Protein AF-A0A1R3V0D1-F1 (afdb_monomer_lite)

Sequence (137 aa):
MGYKTPSIDRIAKEGALFTDAYAVRWNDWKVSFAVVNGNIATGTRDVPGWPEIVNLRADPYEKAPRESGLYLRWYADNIWLFVPVQQKLKTFLMMLPQFPFQEGSSLNAAGINYNSLAAMEAMKRLQQLESLSPPAN

Structure (mmCIF, N/CA/C/O backbone):
data_AF-A0A1R3V0D1-F1
#
_entry.id   AF-A0A1R3V0D1-F1
#
loop_
_atom_site.group_PDB
_atom_site.id
_atom_site.type_symbol
_atom_site.label_atom_id
_atom_site.label_alt_id
_atom_site.label_comp_id
_atom_site.label_asym_id
_atom_site.label_entity_id
_atom_site.label_seq_id
_atom_site.pdbx_PDB_ins_code
_atom_site.Cartn_x
_atom_site.Cartn_y
_atom_site.Cartn_z
_atom_site.occupancy
_atom_site.B_iso_or_equiv
_atom_site.auth_seq_id
_atom_site.auth_comp_id
_atom_site.auth_asym_id
_atom_site.auth_atom_id
_atom_site.pdbx_PDB_model_num
ATOM 1 N N . MET A 1 1 ? -34.961 19.914 12.886 1.00 43.50 1 MET A N 1
ATOM 2 C CA . MET A 1 1 ? -35.521 19.165 11.740 1.00 43.50 1 MET A CA 1
ATOM 3 C C . MET A 1 1 ? -34.390 18.311 11.174 1.00 43.50 1 MET A C 1
ATOM 5 O O . MET A 1 1 ? -33.634 18.775 10.336 1.00 43.50 1 MET A O 1
ATOM 9 N N . GLY A 1 2 ? -34.140 17.153 11.793 1.00 46.41 2 GLY A N 1
ATOM 10 C CA . GLY A 1 2 ? -32.964 16.326 11.505 1.00 46.41 2 GLY A CA 1
ATOM 11 C C . GLY A 1 2 ? -33.269 15.357 10.376 1.00 46.41 2 GLY A C 1
ATOM 12 O O . GLY A 1 2 ? -34.096 14.462 10.545 1.00 46.41 2 GLY A O 1
ATOM 13 N N . TYR A 1 3 ? -32.642 15.550 9.221 1.00 46.09 3 TYR A N 1
ATOM 14 C CA . TYR A 1 3 ? -32.772 14.620 8.110 1.00 46.09 3 TYR A CA 1
ATOM 15 C C . TYR A 1 3 ? -32.052 13.319 8.474 1.00 46.09 3 TYR A C 1
ATOM 17 O O . TYR A 1 3 ? -30.830 13.293 8.610 1.00 46.09 3 TYR A O 1
ATOM 25 N N . LYS A 1 4 ? -32.819 12.234 8.645 1.00 46.12 4 LYS A N 1
ATOM 26 C CA . LYS A 1 4 ? -32.257 10.881 8.636 1.00 46.12 4 LYS A CA 1
ATOM 27 C C . LYS A 1 4 ? -31.606 10.690 7.281 1.00 46.12 4 LYS A C 1
ATOM 29 O O . LYS A 1 4 ? -32.291 10.789 6.266 1.00 46.12 4 LYS A O 1
ATOM 34 N N . THR A 1 5 ? -30.303 10.448 7.280 1.00 52.19 5 THR A N 1
ATOM 35 C CA . THR A 1 5 ? -29.545 10.194 6.058 1.00 52.19 5 THR A CA 1
ATOM 36 C C . THR A 1 5 ? -29.255 8.700 6.054 1.00 52.19 5 THR A C 1
ATOM 38 O O . THR A 1 5 ? -28.259 8.275 6.641 1.00 52.19 5 THR A O 1
ATOM 41 N N . PRO A 1 6 ? -30.131 7.869 5.455 1.00 58.81 6 PRO A N 1
ATOM 42 C CA . PRO A 1 6 ? -30.138 6.427 5.698 1.00 58.81 6 PRO A CA 1
ATOM 43 C C . PRO A 1 6 ? -28.812 5.763 5.323 1.00 58.81 6 PRO A C 1
ATOM 45 O O . PRO A 1 6 ? -28.429 4.774 5.933 1.00 58.81 6 PRO A O 1
ATOM 48 N N . SER A 1 7 ? -28.094 6.332 4.352 1.00 51.03 7 SER A N 1
ATOM 49 C CA . SER A 1 7 ? -26.791 5.858 3.889 1.00 51.03 7 SER A CA 1
ATOM 50 C C . SER A 1 7 ? -25.668 6.099 4.904 1.00 51.03 7 SER A C 1
ATOM 52 O O . SER A 1 7 ? -24.860 5.206 5.126 1.00 51.03 7 SER A O 1
ATOM 54 N N . ILE A 1 8 ? -25.631 7.267 5.557 1.00 59.12 8 ILE A N 1
ATOM 55 C CA . ILE A 1 8 ? -24.629 7.599 6.589 1.00 59.12 8 ILE A CA 1
ATOM 56 C C . ILE A 1 8 ? -24.896 6.808 7.867 1.00 59.12 8 ILE A C 1
ATOM 58 O O . ILE A 1 8 ? -23.982 6.213 8.432 1.00 59.12 8 ILE A O 1
ATOM 62 N N . ASP A 1 9 ? -26.162 6.732 8.275 1.00 52.75 9 ASP A N 1
ATOM 63 C CA . ASP A 1 9 ? -26.555 5.984 9.469 1.00 52.75 9 ASP A CA 1
ATOM 64 C C . ASP A 1 9 ? -26.331 4.473 9.280 1.00 52.75 9 ASP A C 1
ATOM 66 O O . ASP A 1 9 ? -26.006 3.771 10.238 1.00 52.75 9 ASP A O 1
ATOM 70 N N . ARG A 1 10 ? -26.458 3.967 8.041 1.00 53.50 10 ARG A N 1
ATOM 71 C CA . ARG A 1 10 ? -26.113 2.586 7.678 1.00 53.50 10 ARG A CA 1
ATOM 72 C C . ARG A 1 10 ? -24.603 2.347 7.729 1.00 53.50 10 ARG A C 1
ATOM 74 O O . ARG A 1 10 ? -24.205 1.355 8.313 1.00 53.50 10 ARG A O 1
ATOM 81 N N . ILE A 1 11 ? -23.769 3.258 7.226 1.00 52.56 11 ILE A N 1
ATOM 82 C CA . ILE A 1 11 ? -22.296 3.167 7.328 1.00 52.56 11 ILE A CA 1
ATOM 83 C C . ILE A 1 11 ? -21.830 3.180 8.797 1.00 52.56 11 ILE A C 1
ATOM 85 O O . ILE A 1 11 ? -20.916 2.443 9.168 1.00 52.56 11 ILE A O 1
ATOM 89 N N . ALA A 1 12 ? -22.487 3.970 9.651 1.00 50.38 12 ALA A N 1
ATOM 90 C CA . ALA A 1 12 ? -22.215 4.002 11.087 1.00 50.38 12 ALA A CA 1
ATOM 91 C C . ALA A 1 12 ? -22.687 2.729 11.822 1.00 50.38 12 ALA A C 1
ATOM 93 O O . ALA A 1 12 ? -22.029 2.294 12.764 1.00 50.38 12 ALA A O 1
ATOM 94 N N . LYS A 1 13 ? -23.807 2.115 11.401 1.00 47.88 13 LYS A N 1
ATOM 95 C CA . LYS A 1 13 ? -24.363 0.887 12.009 1.00 47.88 13 LYS A CA 1
ATOM 96 C C . LYS A 1 13 ? -23.756 -0.417 11.495 1.00 47.88 13 LYS A C 1
ATOM 98 O O . LYS A 1 13 ? -23.607 -1.349 12.274 1.00 47.88 13 LYS A O 1
ATOM 103 N N . GLU A 1 14 ? -23.460 -0.503 10.203 1.00 45.50 14 GLU A N 1
ATOM 104 C CA . GLU A 1 14 ? -22.896 -1.695 9.551 1.00 45.50 14 GLU A CA 1
ATOM 105 C C . GLU A 1 14 ? -21.373 -1.755 9.677 1.00 45.50 14 GLU A C 1
ATOM 107 O O . GLU A 1 14 ? -20.759 -2.722 9.241 1.00 45.50 14 GLU A O 1
ATOM 112 N N . GLY A 1 15 ? -20.763 -0.756 10.320 1.00 41.91 15 GLY A N 1
ATOM 113 C CA . GLY A 1 15 ? -19.330 -0.712 10.492 1.00 41.91 15 GLY A CA 1
ATOM 114 C C . GLY A 1 15 ? -18.665 -0.445 9.154 1.00 41.91 15 GLY A C 1
ATOM 115 O O . GLY A 1 15 ? -18.225 -1.353 8.450 1.00 41.91 15 GLY A O 1
ATOM 116 N N . ALA A 1 16 ? -18.423 0.831 8.870 1.00 42.03 16 ALA A N 1
ATOM 117 C CA . ALA A 1 16 ? -17.108 1.149 8.357 1.00 42.03 16 ALA A CA 1
ATOM 118 C C . ALA A 1 16 ? -16.087 0.684 9.407 1.00 42.03 16 ALA A C 1
ATOM 120 O O . ALA A 1 16 ? -15.624 1.444 10.255 1.00 42.03 16 ALA A O 1
ATOM 121 N N . LEU A 1 17 ? -15.748 -0.604 9.354 1.00 43.91 17 LEU A N 1
ATOM 122 C CA . LEU A 1 17 ? -14.407 -1.069 9.628 1.00 43.91 17 LEU A CA 1
ATOM 123 C C . LEU A 1 17 ? -13.526 -0.267 8.667 1.00 43.91 17 LEU A C 1
ATOM 125 O O . LEU A 1 17 ? -13.206 -0.712 7.568 1.00 43.91 17 LEU A O 1
ATOM 129 N N . PHE A 1 18 ? -13.201 0.969 9.054 1.00 39.88 18 PHE A N 1
ATOM 130 C CA . PHE A 1 18 ? -12.110 1.749 8.495 1.00 39.88 18 PHE A CA 1
ATOM 131 C C . PHE A 1 18 ? -10.832 1.032 8.920 1.00 39.88 18 PHE A C 1
ATOM 133 O O . PHE A 1 18 ? -10.070 1.478 9.772 1.00 39.88 18 PHE A O 1
ATOM 140 N N . THR A 1 19 ? -10.635 -0.163 8.376 1.00 51.34 19 THR A N 1
ATOM 141 C CA . THR A 1 19 ? -9.351 -0.823 8.404 1.00 51.34 19 THR A CA 1
ATOM 142 C C . THR A 1 19 ? -8.534 -0.092 7.358 1.00 51.34 19 THR A C 1
ATOM 144 O O . THR A 1 19 ? -8.537 -0.449 6.182 1.00 51.34 19 THR A O 1
ATOM 147 N N . ASP A 1 20 ? -7.907 1.001 7.789 1.00 58.69 20 ASP A N 1
ATOM 148 C CA . ASP A 1 20 ? -6.912 1.741 7.023 1.00 58.69 20 ASP A CA 1
ATOM 149 C C . ASP A 1 20 ? -5.697 0.824 6.804 1.00 58.69 20 ASP A C 1
ATOM 151 O O . ASP A 1 20 ? -4.674 0.898 7.486 1.00 58.69 20 ASP A O 1
ATOM 155 N N . ALA A 1 21 ? -5.835 -0.118 5.873 1.00 64.25 21 ALA A N 1
ATOM 156 C CA . ALA A 1 21 ? -4.757 -0.996 5.471 1.00 64.25 21 ALA A CA 1
ATOM 157 C C . ALA A 1 21 ? -3.783 -0.189 4.611 1.00 64.25 21 ALA A C 1
ATOM 159 O O . ALA A 1 21 ? -4.139 0.301 3.542 1.00 64.25 21 ALA A O 1
ATOM 160 N N . TYR A 1 22 ? -2.540 -0.061 5.070 1.00 82.38 22 TYR A N 1
ATOM 161 C CA . TYR A 1 22 ? -1.506 0.642 4.309 1.00 82.38 22 TYR A CA 1
ATOM 162 C C . TYR A 1 22 ? -1.117 -0.115 3.041 1.00 82.38 22 TYR A C 1
ATOM 164 O O . TYR A 1 22 ? -1.014 0.480 1.971 1.00 82.38 22 TYR A O 1
ATOM 172 N N . ALA A 1 23 ? -0.917 -1.428 3.152 1.00 89.88 23 ALA A N 1
ATOM 173 C CA . ALA A 1 23 ? -0.527 -2.270 2.033 1.00 89.88 23 ALA A CA 1
ATOM 174 C C . ALA A 1 23 ? -0.898 -3.738 2.265 1.00 89.88 23 ALA A C 1
ATOM 176 O O . ALA A 1 23 ? -1.028 -4.194 3.401 1.00 89.88 23 ALA A O 1
ATOM 177 N N . VAL A 1 24 ? -1.000 -4.494 1.174 1.00 91.69 24 VAL A N 1
ATOM 178 C CA . VAL A 1 24 ? -1.103 -5.955 1.163 1.00 91.69 24 VAL A CA 1
ATOM 179 C C . VAL A 1 24 ? 0.120 -6.525 0.458 1.00 91.69 24 VAL A C 1
ATOM 181 O O . VAL A 1 24 ? 0.468 -6.100 -0.643 1.00 91.69 24 VAL A O 1
ATOM 184 N N . ARG A 1 25 ? 0.757 -7.525 1.076 1.00 92.00 25 ARG A N 1
ATOM 185 C CA . ARG A 1 25 ? 1.808 -8.324 0.441 1.00 92.00 25 ARG A CA 1
ATOM 186 C C . ARG A 1 25 ? 1.245 -9.671 0.008 1.00 92.00 25 ARG A C 1
ATOM 188 O O . ARG A 1 25 ? 0.674 -10.399 0.818 1.00 92.00 25 ARG A O 1
ATOM 195 N N . TRP A 1 26 ? 1.446 -10.018 -1.257 1.00 92.44 26 TRP A N 1
ATOM 196 C CA . TRP A 1 26 ? 1.059 -11.304 -1.818 1.00 92.44 26 TRP A CA 1
ATOM 197 C C . TRP A 1 26 ? 2.150 -11.823 -2.755 1.00 92.44 26 TRP A C 1
ATOM 199 O O . TRP A 1 26 ? 2.433 -11.222 -3.788 1.00 92.44 26 TRP A O 1
ATOM 209 N N . ASN A 1 27 ? 2.757 -12.957 -2.394 1.00 93.31 27 ASN A N 1
ATOM 210 C CA . ASN A 1 27 ? 3.943 -13.496 -3.062 1.00 93.31 27 ASN A CA 1
ATOM 211 C C . ASN A 1 27 ? 5.060 -12.435 -3.134 1.00 93.31 27 ASN A C 1
ATOM 213 O O . ASN A 1 27 ? 5.463 -11.872 -2.111 1.00 93.31 27 ASN A O 1
ATOM 217 N N . ASP A 1 28 ? 5.536 -12.153 -4.344 1.00 95.94 28 ASP A N 1
ATOM 218 C CA . ASP A 1 28 ? 6.568 -11.155 -4.611 1.00 95.94 28 ASP A CA 1
ATOM 219 C C . ASP A 1 28 ? 6.002 -9.745 -4.745 1.00 95.94 28 ASP A C 1
ATOM 221 O O . ASP A 1 28 ? 6.762 -8.807 -4.934 1.00 95.94 28 ASP A O 1
ATOM 225 N N . TRP A 1 29 ? 4.685 -9.574 -4.654 1.00 95.81 29 TRP A N 1
ATOM 226 C CA . TRP A 1 29 ? 4.022 -8.301 -4.882 1.00 95.81 29 TRP A CA 1
ATOM 227 C C . TRP A 1 29 ? 3.669 -7.612 -3.572 1.00 95.81 29 TRP A C 1
ATOM 229 O O . TRP A 1 29 ? 3.190 -8.236 -2.621 1.00 95.81 29 TRP A O 1
ATOM 239 N N . LY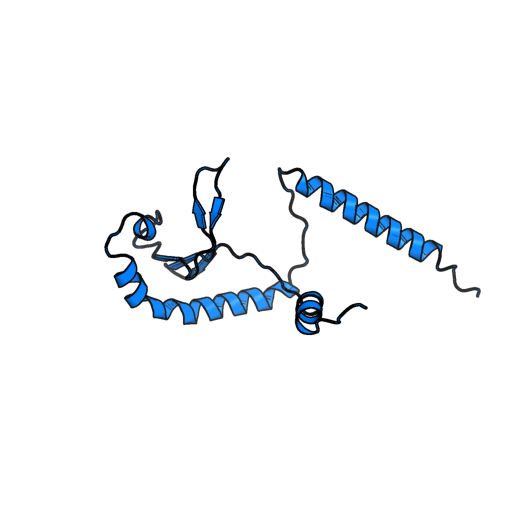S A 1 30 ? 3.855 -6.299 -3.553 1.00 95.06 30 LYS A N 1
ATOM 240 C CA . LYS A 1 30 ? 3.300 -5.383 -2.566 1.00 95.06 30 LYS A CA 1
ATOM 241 C C . LYS A 1 30 ? 2.344 -4.445 -3.283 1.00 95.06 30 LYS A C 1
ATOM 243 O O . LYS A 1 30 ? 2.702 -3.884 -4.313 1.00 95.06 30 LYS A O 1
ATOM 248 N N . VAL A 1 31 ? 1.146 -4.285 -2.735 1.00 94.56 31 VAL A N 1
ATOM 249 C CA . VAL A 1 31 ? 0.157 -3.311 -3.196 1.00 94.56 31 VAL A CA 1
ATOM 250 C C . VAL A 1 31 ? -0.131 -2.349 -2.056 1.00 94.56 31 VAL A C 1
ATOM 252 O O . VAL A 1 31 ? -0.652 -2.772 -1.026 1.00 94.56 31 VAL A O 1
ATOM 255 N N . SER A 1 32 ? 0.227 -1.081 -2.226 1.00 92.81 32 SER A N 1
ATOM 256 C CA . SER A 1 32 ? 0.085 -0.022 -1.228 1.00 92.81 32 SER A CA 1
ATOM 257 C C . SER A 1 32 ? -1.120 0.859 -1.556 1.00 92.81 32 SER A C 1
ATOM 259 O O . SER A 1 32 ? -1.208 1.439 -2.636 1.00 92.81 32 SER A O 1
ATOM 261 N N . PHE A 1 33 ? -2.049 0.976 -0.610 1.00 91.00 33 PHE A N 1
ATOM 262 C CA . PHE A 1 33 ? -3.231 1.843 -0.704 1.00 91.00 33 PHE A CA 1
ATOM 263 C C . PHE A 1 33 ? -2.980 3.226 -0.104 1.00 91.00 33 PHE A C 1
ATOM 265 O O . PHE A 1 33 ? -3.714 4.167 -0.383 1.00 91.00 33 PHE A O 1
ATOM 272 N N . ALA A 1 34 ? -1.945 3.345 0.727 1.00 90.25 34 ALA A N 1
ATOM 273 C CA . ALA A 1 34 ? -1.456 4.602 1.260 1.00 90.25 34 ALA A CA 1
ATOM 274 C C . ALA A 1 34 ? 0.074 4.576 1.301 1.00 90.25 34 ALA A C 1
ATOM 276 O O . ALA A 1 34 ? 0.677 3.557 1.647 1.00 90.25 34 ALA A O 1
ATOM 277 N N . VAL A 1 35 ? 0.689 5.708 0.983 1.00 87.75 35 VAL A N 1
ATOM 278 C CA . VAL A 1 35 ? 2.140 5.911 1.023 1.00 87.75 35 VAL A CA 1
ATOM 279 C C . VAL A 1 35 ? 2.464 7.057 1.969 1.00 87.75 35 VAL A C 1
ATOM 281 O O . VAL A 1 35 ? 1.641 7.944 2.176 1.00 87.75 35 VAL A O 1
ATOM 284 N N . VAL A 1 36 ? 3.646 7.035 2.580 1.00 88.00 36 VAL A N 1
ATOM 285 C CA . VAL A 1 36 ? 4.109 8.137 3.433 1.00 88.00 36 VAL A CA 1
ATOM 286 C C . VAL A 1 36 ? 5.227 8.871 2.714 1.00 88.00 36 VAL A C 1
ATOM 288 O O . VAL A 1 36 ? 6.219 8.268 2.311 1.00 88.00 36 VAL A O 1
ATOM 291 N N . ASN A 1 37 ? 5.055 10.177 2.560 1.00 85.94 37 ASN A N 1
ATOM 292 C CA . ASN A 1 37 ? 6.014 11.072 1.940 1.00 85.94 37 ASN A CA 1
ATOM 293 C C . ASN A 1 37 ? 6.738 11.898 2.994 1.00 85.94 37 ASN A C 1
ATOM 295 O O . ASN A 1 37 ? 6.124 12.710 3.676 1.00 85.94 37 ASN A O 1
ATOM 299 N N . GLY A 1 38 ? 8.052 11.720 3.101 1.00 86.38 38 GLY A N 1
ATOM 300 C CA . GLY A 1 38 ? 8.896 12.468 4.031 1.00 86.38 38 GLY A CA 1
ATOM 301 C C . GLY A 1 38 ? 9.600 11.570 5.043 1.00 86.38 38 GLY A C 1
ATOM 302 O O . GLY A 1 38 ? 9.672 10.354 4.881 1.00 86.38 38 GLY A O 1
ATOM 303 N N . ASN A 1 39 ? 10.176 12.189 6.072 1.00 86.38 39 ASN A N 1
ATOM 304 C CA . ASN A 1 39 ? 10.902 11.476 7.121 1.00 86.38 39 ASN A CA 1
ATOM 305 C C . ASN A 1 39 ? 9.959 11.012 8.249 1.00 86.38 39 ASN A C 1
ATOM 307 O O . ASN A 1 39 ? 8.770 11.316 8.256 1.00 86.38 39 ASN A O 1
ATOM 311 N N . ILE A 1 40 ? 10.504 10.306 9.240 1.00 82.00 40 ILE A N 1
ATOM 312 C CA . ILE A 1 40 ? 9.734 9.780 10.378 1.00 82.00 40 ILE A CA 1
ATOM 313 C C . ILE A 1 40 ? 9.036 10.860 11.231 1.00 82.00 40 ILE A C 1
ATOM 315 O O . ILE A 1 40 ? 8.043 10.563 11.885 1.00 82.00 40 ILE A O 1
ATOM 319 N N . ALA A 1 41 ? 9.533 12.100 11.234 1.00 84.06 41 ALA A N 1
ATOM 320 C CA . ALA A 1 41 ? 9.011 13.189 12.060 1.00 84.06 41 ALA A CA 1
ATOM 321 C C . ALA A 1 41 ? 7.974 14.063 11.335 1.00 84.06 41 ALA A C 1
ATOM 323 O O . ALA A 1 41 ? 7.084 14.614 11.976 1.00 84.06 41 ALA A O 1
ATOM 324 N N . THR A 1 42 ? 8.088 14.210 10.013 1.00 85.50 42 THR A N 1
ATOM 325 C CA . THR A 1 42 ? 7.271 15.134 9.206 1.00 85.50 42 THR A CA 1
ATOM 326 C C . THR A 1 42 ? 6.570 14.449 8.036 1.00 85.50 42 THR A C 1
ATOM 328 O O . THR A 1 42 ? 6.098 15.127 7.126 1.00 85.50 42 THR A O 1
ATOM 331 N N . GLY A 1 43 ? 6.569 13.117 8.002 1.00 85.62 43 GLY A N 1
ATOM 332 C CA . GLY A 1 43 ? 5.987 12.349 6.913 1.00 85.62 43 GLY A CA 1
ATOM 333 C C . GLY A 1 43 ? 4.480 12.572 6.803 1.00 85.62 43 GLY A C 1
ATOM 334 O O . GLY A 1 43 ? 3.761 12.484 7.798 1.00 85.62 43 GLY A O 1
ATOM 335 N N . THR A 1 44 ? 3.991 12.829 5.594 1.00 85.94 44 THR A N 1
ATOM 336 C CA . THR A 1 44 ? 2.560 12.956 5.303 1.00 85.94 44 THR A CA 1
ATOM 337 C C . THR A 1 44 ? 2.041 11.685 4.653 1.00 85.94 44 THR A C 1
ATOM 339 O O . THR A 1 44 ? 2.676 11.130 3.758 1.00 85.94 44 THR A O 1
ATOM 342 N N . ARG A 1 45 ? 0.883 11.204 5.113 1.00 84.94 45 ARG A N 1
ATOM 343 C CA . ARG A 1 45 ? 0.196 10.067 4.493 1.00 84.94 45 ARG A CA 1
ATOM 344 C C . ARG A 1 45 ? -0.572 10.554 3.268 1.00 84.94 45 ARG A C 1
ATOM 346 O O . ARG A 1 45 ? -1.480 11.367 3.408 1.00 84.94 45 ARG A O 1
ATOM 353 N N . ASP A 1 46 ? -0.271 9.971 2.118 1.00 86.88 46 ASP A N 1
ATOM 354 C CA . ASP A 1 46 ? -0.959 10.206 0.856 1.00 86.88 46 ASP A CA 1
ATOM 355 C C . ASP A 1 46 ? -1.696 8.942 0.409 1.00 86.88 46 ASP A C 1
ATOM 357 O O . ASP A 1 46 ? -1.157 7.833 0.443 1.00 86.88 46 ASP A O 1
ATOM 361 N N . VAL A 1 47 ? -2.952 9.110 -0.003 1.00 88.12 47 VAL A N 1
ATOM 362 C CA . VAL A 1 47 ? -3.815 8.031 -0.499 1.00 88.12 47 VAL A CA 1
ATOM 363 C C . VAL A 1 47 ? -3.973 8.221 -2.008 1.00 88.12 47 VAL A C 1
ATOM 365 O O . VAL A 1 47 ? -4.762 9.073 -2.429 1.00 88.12 47 VAL A O 1
ATOM 368 N N . PRO A 1 48 ? -3.202 7.502 -2.843 1.00 86.00 48 PRO A N 1
ATOM 369 C CA . PRO A 1 48 ? -3.303 7.648 -4.286 1.00 86.00 48 PRO A CA 1
ATOM 370 C C . PRO A 1 48 ? -4.646 7.108 -4.793 1.00 86.00 48 PRO A C 1
ATOM 372 O O . PRO A 1 48 ? -5.204 6.159 -4.243 1.00 86.00 48 PRO A O 1
ATOM 375 N N . GLY A 1 49 ? -5.160 7.691 -5.881 1.00 87.12 49 GLY A N 1
ATOM 376 C CA . GLY A 1 49 ? -6.410 7.226 -6.493 1.00 87.12 49 GLY A CA 1
ATOM 377 C C . GLY A 1 49 ? -6.320 5.786 -7.008 1.00 87.12 49 GLY A C 1
ATOM 378 O O . GLY A 1 49 ? -7.301 5.047 -6.942 1.00 87.12 49 GLY A O 1
ATOM 379 N N . TRP A 1 50 ? -5.141 5.378 -7.489 1.00 88.19 50 TRP A N 1
ATOM 380 C CA . TRP A 1 50 ? -4.821 3.996 -7.843 1.00 88.19 50 TRP A CA 1
ATOM 381 C C . TRP A 1 50 ? -3.747 3.458 -6.894 1.00 88.19 50 TRP A C 1
ATOM 383 O O . TRP A 1 50 ? -2.761 4.161 -6.664 1.00 88.19 50 TRP A O 1
ATOM 393 N N . PRO A 1 51 ? -3.904 2.236 -6.353 1.00 91.25 51 PRO A N 1
ATOM 394 C CA . PRO A 1 51 ? -2.912 1.651 -5.458 1.00 91.25 51 PRO A CA 1
ATOM 395 C C . PRO A 1 51 ? -1.550 1.516 -6.132 1.00 91.25 51 PRO A C 1
ATOM 397 O O . PRO A 1 51 ? -1.468 1.159 -7.301 1.00 91.25 51 PRO A O 1
ATOM 400 N N . GLU A 1 52 ? -0.478 1.762 -5.394 1.00 93.12 52 GLU A N 1
ATOM 401 C CA . GLU A 1 52 ? 0.883 1.574 -5.891 1.00 93.12 52 GLU A CA 1
ATOM 402 C C . GLU A 1 52 ? 1.239 0.082 -5.853 1.00 93.12 52 GLU A C 1
ATOM 404 O O . GLU A 1 52 ? 0.982 -0.575 -4.845 1.00 93.12 52 GLU A O 1
ATOM 409 N N . ILE A 1 53 ? 1.818 -0.472 -6.924 1.00 94.75 53 ILE A N 1
ATOM 410 C CA . ILE A 1 53 ? 2.219 -1.885 -6.970 1.00 94.75 53 ILE A CA 1
ATOM 411 C C . ILE A 1 53 ? 3.727 -2.000 -7.173 1.00 94.75 53 ILE A C 1
ATOM 413 O O . ILE A 1 53 ? 4.305 -1.354 -8.039 1.00 94.75 53 ILE A O 1
ATOM 417 N N . VAL A 1 54 ? 4.372 -2.867 -6.401 1.00 95.31 54 VAL A N 1
ATOM 418 C CA . VAL A 1 54 ? 5.810 -3.127 -6.503 1.00 95.31 54 VAL A CA 1
ATOM 419 C C . VAL A 1 54 ? 6.048 -4.627 -6.477 1.00 95.31 54 VAL A C 1
ATOM 421 O O . VAL A 1 54 ? 5.423 -5.355 -5.705 1.00 95.31 54 VAL A O 1
ATOM 424 N N . ASN A 1 55 ? 6.973 -5.099 -7.310 1.00 96.00 55 ASN A N 1
ATOM 425 C CA . ASN A 1 55 ? 7.503 -6.448 -7.194 1.00 96.00 55 ASN A CA 1
ATOM 426 C C . ASN A 1 55 ? 8.750 -6.413 -6.303 1.00 96.00 55 ASN A C 1
ATOM 428 O O . ASN A 1 55 ? 9.815 -6.011 -6.752 1.00 96.00 55 ASN A O 1
ATOM 432 N N . LEU A 1 56 ? 8.625 -6.857 -5.057 1.00 95.38 56 LEU A N 1
ATOM 433 C CA . LEU A 1 56 ? 9.682 -6.852 -4.045 1.00 95.38 56 LEU A CA 1
ATOM 434 C C . LEU A 1 56 ? 10.858 -7.779 -4.374 1.00 95.38 56 LEU A C 1
ATOM 436 O O . LEU A 1 56 ? 11.924 -7.622 -3.787 1.00 95.38 56 LEU A O 1
ATOM 440 N N . ARG A 1 57 ? 10.688 -8.764 -5.271 1.00 95.00 57 ARG A N 1
ATOM 441 C CA . ARG A 1 57 ? 11.824 -9.572 -5.745 1.00 95.00 57 ARG A CA 1
ATOM 442 C C . ARG A 1 57 ? 12.678 -8.777 -6.732 1.00 95.00 57 ARG A C 1
ATOM 444 O O . ARG A 1 57 ? 13.898 -8.886 -6.679 1.00 95.00 57 ARG A O 1
ATOM 451 N N . ALA A 1 58 ? 12.050 -8.016 -7.625 1.00 93.94 58 ALA A N 1
ATOM 452 C CA . ALA A 1 58 ? 12.749 -7.203 -8.620 1.00 93.94 58 ALA A CA 1
ATOM 453 C C . ALA A 1 58 ? 13.231 -5.856 -8.053 1.00 93.94 58 ALA A C 1
ATOM 455 O O . ALA A 1 58 ? 14.310 -5.392 -8.406 1.00 93.94 58 ALA A O 1
ATOM 456 N N . ASP A 1 59 ? 12.446 -5.255 -7.161 1.00 95.25 59 ASP A N 1
ATOM 457 C CA . ASP A 1 59 ? 12.700 -3.965 -6.524 1.00 95.25 59 ASP A CA 1
ATOM 458 C C . ASP A 1 59 ? 12.466 -4.056 -5.003 1.00 95.25 59 ASP A C 1
ATOM 460 O O . ASP A 1 59 ? 11.415 -3.652 -4.496 1.00 95.25 59 ASP A O 1
ATOM 464 N N . PRO A 1 60 ? 13.439 -4.601 -4.245 1.00 94.44 60 PRO A N 1
ATOM 465 C CA . PRO A 1 60 ? 13.329 -4.735 -2.792 1.00 94.44 60 PRO A CA 1
ATOM 466 C C . PRO A 1 60 ? 13.211 -3.402 -2.044 1.00 94.44 60 PRO A C 1
ATOM 468 O O . PRO A 1 60 ? 12.788 -3.395 -0.890 1.00 94.44 60 PRO A O 1
ATOM 471 N N . TYR A 1 61 ? 13.618 -2.295 -2.675 1.00 92.94 61 TYR A N 1
ATOM 472 C CA . TYR A 1 61 ? 13.662 -0.962 -2.070 1.00 92.94 61 TYR A CA 1
ATOM 473 C C . TYR A 1 61 ? 12.524 -0.044 -2.526 1.00 92.94 61 TYR A C 1
ATOM 475 O O . TYR A 1 61 ? 12.517 1.119 -2.135 1.00 92.94 61 TYR A O 1
ATOM 483 N N . GLU A 1 62 ? 11.574 -0.552 -3.316 1.00 92.56 62 GLU A N 1
ATOM 484 C CA . GLU A 1 62 ? 10.358 0.170 -3.716 1.00 92.56 62 GLU A CA 1
ATOM 485 C C . GLU A 1 62 ? 10.647 1.530 -4.382 1.00 92.56 62 GLU A C 1
ATOM 487 O O . GLU A 1 62 ? 9.975 2.532 -4.140 1.00 92.56 62 GLU A O 1
ATOM 492 N N . LYS A 1 63 ? 11.680 1.578 -5.228 1.00 93.25 63 LYS A N 1
ATOM 493 C CA . LYS A 1 63 ? 12.145 2.803 -5.892 1.00 93.25 63 LYS A CA 1
ATOM 494 C C . LYS A 1 63 ? 11.458 3.072 -7.220 1.00 93.25 63 LYS A C 1
ATOM 496 O O . LYS A 1 63 ? 11.303 4.231 -7.608 1.00 93.25 63 LYS A O 1
ATOM 501 N N . ALA A 1 64 ? 11.046 2.025 -7.933 1.00 92.81 64 ALA A N 1
ATOM 502 C CA . ALA A 1 64 ? 10.496 2.141 -9.280 1.00 92.81 64 ALA A CA 1
ATOM 503 C C . ALA A 1 64 ? 9.317 3.132 -9.394 1.00 92.81 64 ALA A C 1
ATOM 505 O O . ALA A 1 64 ? 9.333 3.914 -10.344 1.00 92.81 64 ALA A O 1
ATOM 506 N N . PRO A 1 65 ? 8.357 3.201 -8.447 1.00 91.50 65 PRO A N 1
ATOM 507 C CA . PRO A 1 65 ? 7.261 4.174 -8.501 1.00 91.50 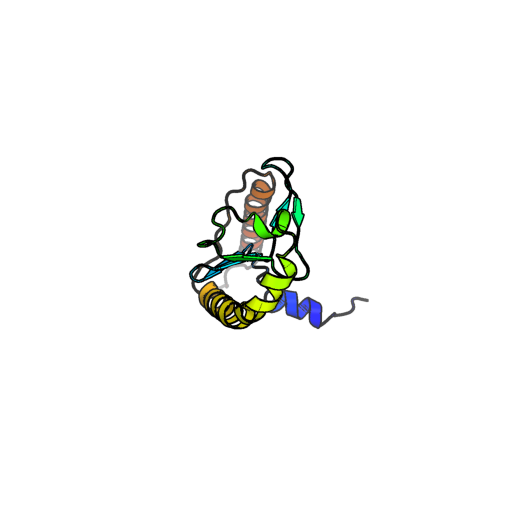65 PRO A CA 1
ATOM 508 C C . PRO A 1 65 ? 7.710 5.643 -8.516 1.00 91.50 65 PRO A C 1
ATOM 510 O O . PRO A 1 65 ? 6.972 6.509 -8.982 1.00 91.50 65 PRO A O 1
ATOM 513 N N . ARG A 1 66 ? 8.911 5.935 -8.002 1.00 90.19 66 ARG A N 1
ATOM 514 C CA . ARG A 1 66 ? 9.458 7.295 -7.883 1.00 90.19 66 ARG A CA 1
ATOM 515 C C . ARG A 1 66 ? 10.527 7.613 -8.909 1.00 90.19 66 ARG A C 1
ATOM 517 O O . ARG A 1 66 ? 10.607 8.748 -9.364 1.00 90.19 66 ARG A O 1
ATOM 524 N N . GLU A 1 67 ? 11.350 6.631 -9.246 1.00 92.56 67 GLU A N 1
ATOM 525 C CA . GLU A 1 67 ? 12.572 6.848 -10.022 1.00 92.56 67 GLU A CA 1
ATOM 526 C C . GLU A 1 67 ? 12.468 6.323 -11.464 1.00 92.56 67 GLU A C 1
ATOM 528 O O . GLU A 1 67 ? 13.257 6.725 -12.318 1.00 92.56 67 GLU A O 1
ATOM 533 N N . SER A 1 68 ? 11.508 5.443 -11.779 1.00 91.38 68 SER A N 1
ATOM 534 C CA . SER A 1 68 ? 11.421 4.818 -13.106 1.00 91.38 68 SER A CA 1
ATOM 535 C C . SER A 1 68 ? 10.505 5.576 -14.067 1.00 91.38 68 SER A C 1
ATOM 537 O O . SER A 1 68 ? 9.303 5.709 -13.842 1.00 91.38 68 SER A O 1
ATOM 539 N N . GLY A 1 69 ? 11.046 5.962 -15.226 1.00 93.00 69 GLY A N 1
ATOM 540 C CA . GLY A 1 69 ? 10.274 6.580 -16.313 1.00 93.00 69 GLY A CA 1
ATOM 541 C C . GLY A 1 69 ? 9.293 5.636 -17.025 1.00 93.00 69 GLY A C 1
ATOM 542 O O . GLY A 1 69 ? 8.411 6.100 -17.741 1.00 93.00 69 GLY A O 1
ATOM 543 N N . LEU A 1 70 ? 9.417 4.316 -16.832 1.00 94.38 70 LEU A N 1
ATOM 544 C CA . LEU A 1 70 ? 8.551 3.303 -17.457 1.00 94.38 70 LEU A CA 1
ATOM 545 C C . LEU A 1 70 ? 7.597 2.625 -16.466 1.00 94.38 70 LEU A C 1
ATOM 547 O O . LEU A 1 70 ? 6.893 1.683 -16.838 1.00 94.38 70 LEU A O 1
ATOM 551 N N . TYR A 1 71 ? 7.538 3.107 -15.221 1.00 94.31 71 TYR A N 1
ATOM 552 C CA . TYR A 1 71 ? 6.718 2.500 -14.175 1.00 94.31 71 TYR A CA 1
ATOM 553 C C . TYR A 1 71 ? 5.239 2.410 -14.562 1.00 94.31 71 TYR A C 1
ATOM 555 O O . TYR A 1 71 ? 4.644 1.352 -14.410 1.00 94.31 71 TYR A O 1
ATOM 563 N N . LEU A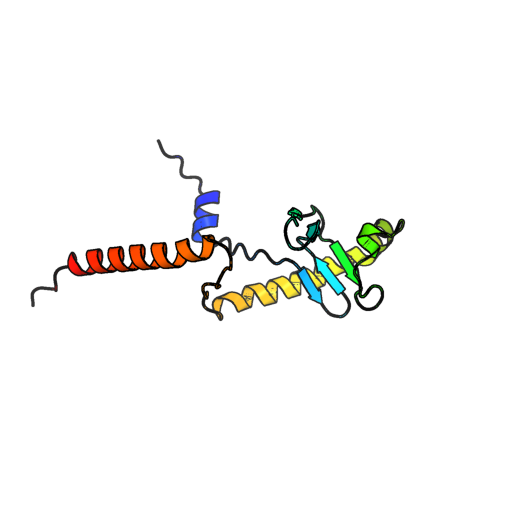 1 72 ? 4.655 3.465 -15.140 1.00 93.12 72 LEU A N 1
ATOM 564 C CA . LEU A 1 72 ? 3.234 3.466 -15.511 1.00 93.12 72 LEU A CA 1
ATOM 565 C C . LEU A 1 72 ? 2.896 2.412 -16.577 1.00 93.12 72 LEU A C 1
ATOM 567 O O . LEU A 1 72 ? 1.831 1.797 -16.529 1.00 93.12 72 LEU A O 1
ATOM 571 N N . ARG A 1 73 ? 3.805 2.174 -17.532 1.00 95.31 73 ARG A N 1
ATOM 572 C CA . ARG A 1 73 ? 3.612 1.124 -18.537 1.00 95.31 73 ARG A CA 1
ATOM 573 C C . ARG A 1 73 ? 3.686 -0.256 -17.893 1.00 95.31 73 ARG A C 1
ATOM 575 O O . ARG A 1 73 ? 2.771 -1.053 -18.065 1.00 95.31 73 ARG A O 1
ATOM 582 N N . TRP A 1 74 ? 4.737 -0.500 -17.115 1.00 95.38 74 TRP A N 1
ATOM 583 C CA . TRP A 1 74 ? 4.896 -1.752 -16.378 1.00 95.38 74 TRP A CA 1
ATOM 584 C C . TRP A 1 74 ? 3.717 -2.006 -15.427 1.00 95.38 74 TRP A C 1
ATOM 586 O O . TRP A 1 74 ? 3.235 -3.130 -15.322 1.00 95.38 74 TRP A O 1
ATOM 596 N N . TYR A 1 75 ? 3.198 -0.960 -14.789 1.00 94.75 75 TYR A N 1
ATOM 597 C CA . TYR A 1 75 ? 2.014 -1.014 -13.944 1.00 94.75 75 TYR A CA 1
ATOM 598 C C . TYR A 1 75 ? 0.791 -1.501 -14.727 1.00 94.75 75 TYR A C 1
ATOM 600 O O . TYR A 1 75 ? 0.102 -2.423 -14.293 1.00 94.75 75 TYR A O 1
ATOM 608 N N . ALA A 1 76 ? 0.536 -0.906 -15.897 1.00 94.44 76 ALA A N 1
ATOM 609 C CA . ALA A 1 76 ? -0.593 -1.272 -16.745 1.00 94.44 76 ALA A CA 1
ATOM 610 C C . ALA A 1 76 ? -0.511 -2.738 -17.199 1.00 94.44 76 ALA A C 1
ATOM 612 O O . ALA A 1 76 ? -1.512 -3.452 -17.144 1.00 94.44 76 ALA A O 1
ATOM 613 N N . ASP A 1 77 ? 0.687 -3.210 -17.552 1.00 96.00 77 ASP A N 1
ATOM 614 C CA . ASP A 1 77 ? 0.922 -4.610 -17.922 1.00 96.00 77 ASP A CA 1
ATOM 615 C C . ASP A 1 77 ? 0.646 -5.576 -16.741 1.00 96.00 77 ASP A C 1
ATOM 617 O O . ASP A 1 77 ? 0.322 -6.746 -16.947 1.00 96.00 77 ASP A O 1
ATOM 621 N N . ASN A 1 78 ? 0.708 -5.088 -15.495 1.00 95.00 78 ASN A N 1
ATOM 622 C CA . ASN A 1 78 ? 0.499 -5.864 -14.267 1.00 95.00 78 ASN A CA 1
ATOM 623 C C . ASN A 1 78 ? -0.838 -5.585 -13.554 1.00 95.00 78 ASN A C 1
ATOM 625 O O . ASN A 1 78 ? -1.053 -6.040 -12.429 1.00 95.00 78 ASN A O 1
ATOM 629 N N . ILE A 1 79 ? -1.785 -4.905 -14.209 1.00 93.50 79 ILE A N 1
ATOM 630 C CA . ILE A 1 79 ? -3.083 -4.544 -13.610 1.00 93.50 79 ILE A CA 1
ATOM 631 C C . ILE A 1 79 ? -3.934 -5.766 -13.217 1.00 93.50 79 ILE A C 1
ATOM 633 O O . ILE A 1 79 ? -4.805 -5.688 -12.351 1.00 93.50 79 ILE A O 1
ATOM 637 N N . TRP A 1 80 ? -3.654 -6.932 -13.803 1.00 92.94 80 TRP A N 1
ATOM 638 C CA . TRP A 1 80 ? -4.301 -8.200 -13.458 1.00 92.94 80 TRP A CA 1
ATOM 639 C C . TRP A 1 80 ? -4.146 -8.576 -11.971 1.00 92.94 80 TRP A C 1
ATOM 641 O O . TRP A 1 80 ? -4.965 -9.332 -11.446 1.00 92.94 80 TRP A O 1
ATOM 651 N N . LEU A 1 81 ? -3.154 -8.014 -11.265 1.00 93.06 81 LEU A N 1
ATOM 652 C CA . LEU A 1 81 ? -2.914 -8.230 -9.833 1.00 93.06 81 LEU A CA 1
ATOM 653 C C . LEU A 1 81 ? -4.064 -7.785 -8.926 1.00 93.06 81 LEU A C 1
ATOM 655 O O . LEU A 1 81 ? -4.183 -8.290 -7.808 1.00 93.06 81 LEU A O 1
ATOM 659 N N . PHE A 1 82 ? -4.9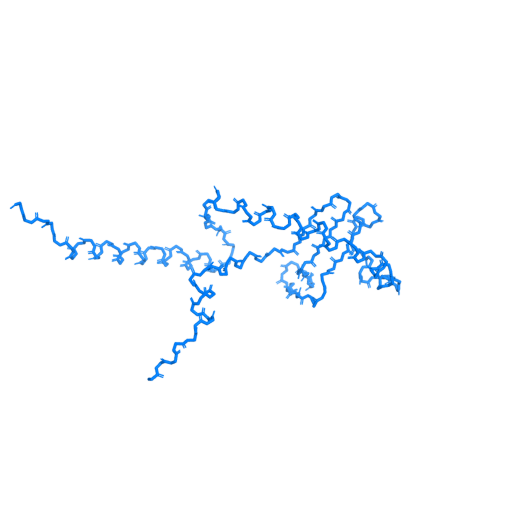42 -6.890 -9.385 1.00 89.25 82 PHE A N 1
ATOM 660 C CA . PHE A 1 82 ? -6.072 -6.441 -8.572 1.00 89.25 82 PHE A CA 1
ATOM 661 C C . PHE A 1 82 ? -7.015 -7.580 -8.179 1.00 89.25 82 PHE A C 1
ATOM 663 O O . PHE A 1 82 ? -7.516 -7.595 -7.056 1.00 89.25 82 PHE A O 1
ATOM 670 N N . VAL A 1 83 ? -7.204 -8.568 -9.055 1.00 90.62 83 VAL A N 1
ATOM 671 C CA . VAL A 1 83 ? -8.105 -9.700 -8.801 1.00 90.62 83 VAL A CA 1
ATOM 672 C C . VAL A 1 83 ? -7.636 -10.557 -7.611 1.00 90.62 83 VAL A C 1
ATOM 674 O O . VAL A 1 83 ? -8.397 -10.699 -6.648 1.00 90.62 83 VAL A O 1
ATOM 677 N N . PRO A 1 84 ? -6.408 -11.115 -7.597 1.00 92.12 84 PRO A N 1
ATOM 678 C CA . PRO A 1 84 ? -5.941 -11.896 -6.453 1.00 92.12 84 PRO A CA 1
ATOM 679 C C . PRO A 1 84 ? -5.792 -11.057 -5.174 1.00 92.12 84 PRO A C 1
ATOM 681 O O . PRO A 1 84 ? -6.060 -11.560 -4.081 1.00 92.12 84 PRO A O 1
ATOM 684 N N . VAL A 1 85 ? -5.428 -9.775 -5.276 1.00 90.69 85 VAL A N 1
ATOM 685 C CA . VAL A 1 85 ? -5.302 -8.884 -4.107 1.00 90.69 85 VAL A CA 1
ATOM 686 C C . VAL A 1 85 ? -6.657 -8.642 -3.441 1.00 90.69 85 VAL A C 1
ATOM 688 O O . VAL A 1 85 ? -6.757 -8.740 -2.218 1.00 90.69 85 VAL A O 1
ATOM 691 N N . GLN A 1 86 ? -7.718 -8.415 -4.221 1.00 88.12 86 GLN A N 1
ATOM 692 C CA . GLN A 1 86 ? -9.082 -8.298 -3.695 1.00 88.12 86 GLN A CA 1
ATOM 693 C C . GLN A 1 86 ? -9.524 -9.563 -2.954 1.00 88.12 86 GLN A C 1
ATOM 695 O O . GLN A 1 86 ? -10.135 -9.470 -1.889 1.00 88.12 86 GLN A O 1
ATOM 700 N N . GLN A 1 87 ? -9.189 -10.749 -3.473 1.00 90.44 87 GLN A N 1
ATOM 701 C CA . GLN A 1 87 ? -9.496 -12.011 -2.793 1.00 90.44 87 GLN A CA 1
ATOM 702 C C . GLN A 1 87 ? -8.776 -12.113 -1.446 1.00 90.44 87 GLN A C 1
ATOM 704 O O . GLN A 1 87 ? -9.399 -12.469 -0.448 1.00 90.44 87 GLN A O 1
ATOM 709 N N . LYS A 1 88 ? -7.488 -11.749 -1.390 1.00 89.06 88 LYS A N 1
ATOM 710 C CA . LYS A 1 88 ? -6.719 -11.748 -0.137 1.00 89.06 88 LYS A CA 1
ATOM 711 C C . LYS A 1 88 ? -7.266 -10.755 0.878 1.00 89.06 88 LYS A C 1
ATOM 713 O O . LYS A 1 88 ? -7.421 -11.120 2.042 1.00 89.06 88 LYS A O 1
ATOM 718 N N . LEU A 1 89 ? -7.619 -9.550 0.435 1.00 85.62 89 LEU A N 1
ATOM 719 C CA . LEU A 1 89 ? -8.247 -8.554 1.296 1.00 85.62 89 LEU A CA 1
ATOM 720 C C . LEU A 1 89 ? -9.592 -9.060 1.829 1.00 85.62 89 LEU A C 1
ATOM 722 O O . LEU A 1 89 ? -9.846 -8.965 3.022 1.00 85.62 89 LEU A O 1
ATOM 726 N N . LYS A 1 90 ? -10.423 -9.678 0.982 1.00 87.00 90 LYS A N 1
ATOM 727 C CA . LYS A 1 90 ? -11.699 -10.273 1.400 1.00 87.00 90 LYS A CA 1
ATOM 728 C C . LYS A 1 90 ? -11.507 -11.367 2.452 1.00 87.00 90 LYS A C 1
ATOM 730 O O . LYS A 1 90 ? -12.202 -11.347 3.462 1.00 87.00 90 LYS A O 1
ATOM 735 N N . THR A 1 91 ? -10.570 -12.294 2.245 1.00 86.75 91 THR A N 1
ATOM 736 C CA . THR A 1 91 ? -10.255 -13.337 3.236 1.00 86.75 91 THR A CA 1
ATOM 737 C C . THR A 1 91 ? -9.796 -12.729 4.561 1.00 86.75 91 THR A C 1
ATOM 739 O O . THR A 1 91 ? -10.247 -13.171 5.612 1.00 86.75 91 THR A O 1
ATOM 742 N N . PHE A 1 92 ? -8.950 -11.696 4.516 1.00 84.56 92 PHE A N 1
ATOM 743 C CA . PHE A 1 92 ? -8.515 -10.973 5.709 1.00 84.56 92 PHE A CA 1
ATOM 744 C C . PHE A 1 92 ? -9.695 -10.296 6.421 1.00 84.56 92 PHE A C 1
ATOM 746 O O . PHE A 1 92 ? -9.884 -10.481 7.615 1.00 84.56 92 PHE A O 1
ATOM 753 N N . LEU A 1 93 ? -10.554 -9.574 5.702 1.00 82.88 93 LEU A N 1
ATOM 754 C CA . LEU A 1 93 ? -11.706 -8.900 6.309 1.00 82.88 93 LEU A CA 1
ATOM 755 C C . LEU A 1 93 ? -12.708 -9.890 6.923 1.00 82.88 93 LEU A C 1
ATOM 757 O O . LEU A 1 93 ? -13.271 -9.615 7.978 1.00 82.88 93 LEU A O 1
ATOM 761 N N . MET A 1 94 ? -12.886 -11.069 6.319 1.00 82.62 94 MET A N 1
ATOM 762 C CA . MET A 1 94 ? -13.730 -12.137 6.871 1.00 82.62 94 MET A CA 1
ATOM 763 C C . MET A 1 94 ? -13.206 -12.712 8.193 1.00 82.62 94 MET A C 1
ATOM 765 O O . MET A 1 94 ? -13.995 -13.254 8.964 1.00 82.62 94 MET A O 1
ATOM 769 N N . MET A 1 95 ? -11.903 -12.604 8.467 1.00 79.44 95 MET A N 1
ATOM 770 C CA . MET A 1 95 ? -11.309 -13.110 9.706 1.00 79.44 95 MET A CA 1
ATOM 771 C C . MET A 1 95 ? -11.363 -12.089 10.850 1.00 79.44 95 MET A C 1
ATOM 773 O O . MET A 1 95 ? -11.259 -12.485 12.007 1.00 79.44 95 MET A O 1
ATOM 777 N N . LEU A 1 96 ? -11.561 -10.795 10.556 1.00 78.94 96 LEU A N 1
ATOM 778 C CA . LEU A 1 96 ? -11.563 -9.726 11.564 1.00 78.94 96 LEU A CA 1
ATOM 779 C C . LEU A 1 96 ? -12.498 -9.970 12.762 1.00 78.94 96 LEU A C 1
ATOM 781 O O . LEU A 1 96 ? -12.055 -9.706 13.876 1.00 78.94 96 LEU A O 1
ATOM 785 N N . PRO A 1 97 ? -13.724 -10.518 12.614 1.00 79.44 97 PRO A N 1
ATOM 786 C CA . PRO A 1 97 ? -14.604 -10.766 13.761 1.00 79.44 97 PRO A CA 1
ATOM 787 C C . PRO A 1 97 ? -14.026 -11.720 14.814 1.00 79.44 97 PRO A C 1
ATOM 789 O O . PRO A 1 97 ? -14.479 -11.724 15.954 1.00 79.44 97 PRO A O 1
ATOM 792 N N . GLN A 1 98 ? -13.044 -12.543 14.440 1.00 77.88 98 GLN A N 1
ATOM 793 C CA . GLN A 1 98 ? -12.389 -13.492 15.343 1.00 77.88 98 GLN A CA 1
ATOM 794 C C . GLN A 1 98 ? -11.385 -12.804 16.278 1.00 77.88 98 GLN A C 1
ATOM 796 O O . GLN A 1 98 ? -11.007 -13.375 17.299 1.00 77.88 98 GLN A O 1
ATOM 801 N N . PHE A 1 99 ? -10.946 -11.592 15.937 1.00 76.62 99 PHE A N 1
ATOM 802 C CA . PHE A 1 99 ? -9.941 -10.848 16.681 1.00 76.62 99 PHE A CA 1
ATOM 803 C C . PHE A 1 99 ? -10.616 -9.664 17.383 1.00 76.62 99 PHE A C 1
ATOM 805 O O . PHE A 1 99 ? -11.027 -8.715 16.711 1.00 76.62 99 PHE A O 1
ATOM 812 N N . PRO A 1 100 ? -10.762 -9.691 18.721 1.00 75.12 100 PRO A N 1
ATOM 813 C CA . PRO A 1 100 ? -11.336 -8.563 19.439 1.00 75.12 100 PRO A CA 1
ATOM 814 C C . PRO A 1 100 ? -10.431 -7.338 19.283 1.00 75.12 100 PRO A C 1
ATOM 816 O O . PRO A 1 100 ? -9.204 -7.453 19.272 1.00 75.12 100 PRO A O 1
ATOM 819 N N . PHE A 1 101 ? -11.043 -6.161 19.172 1.00 70.25 101 PHE A N 1
ATOM 820 C CA . PHE A 1 101 ? -10.310 -4.902 19.127 1.00 70.25 101 PHE A CA 1
ATOM 821 C C . PHE A 1 101 ? -9.449 -4.744 20.389 1.00 70.25 101 PHE A C 1
ATOM 823 O O . PHE A 1 101 ? -9.940 -4.915 21.504 1.00 70.25 101 PHE A O 1
ATOM 830 N N . GLN A 1 102 ? -8.170 -4.417 20.203 1.00 66.62 102 GLN A N 1
ATOM 831 C CA . GLN A 1 102 ? -7.261 -4.054 21.285 1.00 66.62 102 GLN A CA 1
ATOM 832 C C . GLN A 1 102 ? -6.819 -2.609 21.094 1.00 66.62 102 GLN A C 1
ATOM 834 O O . GLN A 1 102 ? -6.394 -2.222 20.003 1.00 66.62 102 GLN A O 1
ATOM 839 N N . GLU A 1 103 ? -6.912 -1.814 22.157 1.00 64.62 103 GLU A N 1
ATOM 840 C CA . GLU A 1 103 ? -6.434 -0.437 22.141 1.00 64.62 103 GLU A CA 1
ATOM 841 C C . GLU A 1 103 ? -4.907 -0.411 22.005 1.00 64.62 103 GLU A C 1
ATOM 843 O O . GLU A 1 103 ? -4.174 -1.028 22.779 1.00 64.62 103 GLU A O 1
ATOM 848 N 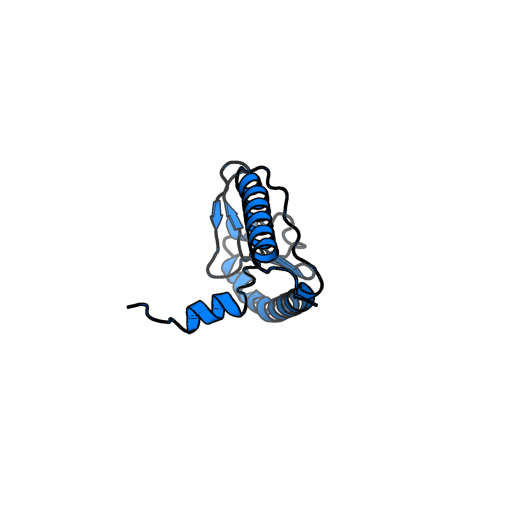N . GLY A 1 104 ? -4.420 0.292 20.983 1.00 61.78 104 GLY A N 1
ATOM 849 C CA . GLY A 1 104 ? -2.991 0.469 20.757 1.00 61.78 104 GLY A CA 1
ATOM 850 C C . GLY A 1 104 ? -2.401 1.531 21.684 1.00 61.78 104 GLY A C 1
ATOM 851 O O . GLY A 1 104 ? -2.962 2.614 21.846 1.00 61.78 104 GLY A O 1
ATOM 852 N N . SER A 1 105 ? -1.215 1.264 22.234 1.00 62.81 105 SER A N 1
ATOM 853 C CA . SER A 1 105 ? -0.423 2.278 22.936 1.00 62.81 105 SER A CA 1
ATOM 854 C C . SER A 1 105 ? 0.188 3.246 21.917 1.00 62.81 105 SER A C 1
ATOM 856 O O . SER A 1 105 ? 1.161 2.915 21.240 1.00 62.81 105 SER A O 1
ATOM 858 N N . SER A 1 106 ? -0.385 4.443 21.783 1.00 62.53 106 SER A N 1
ATOM 859 C CA . SER A 1 106 ? 0.170 5.506 20.938 1.00 62.53 106 SER A CA 1
ATOM 860 C C . SER A 1 106 ? 1.190 6.335 21.717 1.00 62.53 106 SER A C 1
ATOM 862 O O . SER A 1 106 ? 0.930 6.733 22.848 1.00 62.53 106 SER A O 1
ATOM 864 N N . LEU A 1 107 ? 2.324 6.660 21.089 1.00 65.81 107 LEU A N 1
ATOM 865 C CA . LEU A 1 107 ? 3.294 7.633 21.618 1.00 65.81 107 LEU A CA 1
ATOM 866 C C . LEU A 1 107 ? 2.775 9.085 21.551 1.00 65.81 107 LEU A C 1
ATOM 868 O O . LEU A 1 107 ? 3.446 10.006 22.010 1.00 65.81 107 LEU A O 1
ATOM 872 N N . ASN A 1 108 ? 1.579 9.291 20.989 1.00 59.72 108 ASN A N 1
ATOM 873 C CA . ASN A 1 108 ? 0.938 10.591 20.838 1.00 59.72 108 ASN A CA 1
ATOM 874 C C . ASN A 1 108 ? -0.147 10.772 21.909 1.00 59.72 108 ASN A C 1
ATOM 876 O O . ASN A 1 108 ? -0.781 9.807 22.338 1.00 59.72 108 ASN A O 1
ATOM 880 N N . ALA A 1 109 ? -0.456 12.024 22.265 1.00 58.22 109 ALA A N 1
ATOM 881 C CA . ALA A 1 109 ? -1.496 12.369 23.246 1.00 58.22 109 ALA A CA 1
ATOM 882 C C . ALA A 1 109 ? -2.898 11.800 22.923 1.00 58.22 109 ALA A C 1
ATOM 884 O O . ALA A 1 109 ? -3.751 11.732 23.803 1.00 58.22 109 ALA A O 1
ATOM 885 N N . ALA A 1 110 ? -3.129 11.328 21.693 1.00 55.38 110 ALA A N 1
ATOM 886 C CA . ALA A 1 110 ? -4.314 10.553 21.331 1.00 55.38 110 ALA A CA 1
ATOM 887 C C . ALA A 1 110 ? -4.511 9.307 22.221 1.00 55.38 110 ALA A C 1
ATOM 889 O O . ALA A 1 110 ? -5.649 8.969 22.533 1.00 55.38 110 ALA A O 1
ATOM 890 N N . GLY A 1 111 ? -3.431 8.675 22.700 1.00 56.19 111 GLY A N 1
ATOM 891 C CA . GLY A 1 111 ? -3.494 7.554 23.647 1.00 56.19 111 GLY A CA 1
ATOM 892 C C . GLY A 1 111 ? -4.096 7.922 25.011 1.00 56.19 111 GLY A C 1
ATOM 893 O O . GLY A 1 111 ? -4.724 7.088 25.654 1.00 56.19 111 GLY A O 1
ATOM 894 N N . ILE A 1 112 ? -3.980 9.188 25.432 1.00 56.88 112 ILE A N 1
ATOM 895 C CA . ILE A 1 112 ? -4.555 9.687 26.694 1.00 56.88 112 ILE A CA 1
ATOM 896 C C . ILE A 1 112 ? -6.088 9.782 26.592 1.00 56.88 112 ILE A C 1
ATOM 898 O O . ILE A 1 112 ? -6.789 9.623 27.591 1.00 56.88 112 ILE A O 1
ATOM 902 N N . ASN A 1 113 ? -6.619 10.004 25.384 1.00 58.16 113 ASN A N 1
ATOM 903 C CA . ASN A 1 113 ? -8.055 10.151 25.160 1.00 58.16 113 ASN A CA 1
ATOM 904 C C . ASN A 1 113 ? -8.805 8.813 25.266 1.00 58.16 113 ASN A C 1
ATOM 906 O O . ASN A 1 113 ? -9.896 8.777 25.817 1.00 58.16 113 ASN A O 1
ATOM 910 N N . TYR A 1 114 ? -8.227 7.701 24.801 1.00 56.56 114 TYR A N 1
ATOM 911 C CA . TYR A 1 114 ? -8.901 6.395 24.867 1.00 56.56 114 TYR A CA 1
ATOM 912 C C . TYR A 1 114 ? -9.125 5.935 26.312 1.00 56.56 114 TYR A C 1
ATOM 914 O O . TYR A 1 114 ? -10.254 5.629 26.683 1.00 56.56 114 TYR A O 1
ATOM 922 N N . ASN A 1 115 ? -8.102 6.039 27.167 1.00 60.84 115 ASN A N 1
ATOM 923 C CA . ASN A 1 115 ? -8.222 5.695 28.587 1.00 60.84 115 ASN A CA 1
ATOM 924 C C . ASN A 1 115 ? -9.245 6.572 29.329 1.00 60.84 115 ASN A C 1
ATOM 926 O O . ASN A 1 115 ? -9.994 6.077 30.171 1.00 60.84 115 ASN A O 1
ATOM 930 N N . SER A 1 116 ? -9.295 7.877 29.035 1.00 63.44 116 SER A N 1
ATOM 931 C CA . SER A 1 116 ? -10.234 8.792 29.694 1.00 63.44 116 SER A CA 1
ATOM 932 C C . SER A 1 116 ? -11.668 8.628 29.183 1.00 63.44 116 SER A C 1
ATOM 934 O O . SER A 1 116 ? -12.606 8.693 29.978 1.00 63.44 116 SER A O 1
ATOM 936 N N . LEU A 1 117 ? -11.854 8.351 27.889 1.00 64.12 117 LEU A N 1
ATOM 937 C CA . LEU A 1 117 ? -13.152 8.027 27.295 1.00 64.12 117 LEU A CA 1
ATOM 938 C C . LEU A 1 117 ? -13.679 6.684 27.797 1.00 64.12 117 LEU A C 1
ATOM 940 O O . LEU A 1 117 ? -14.839 6.617 28.196 1.00 64.12 117 LEU A O 1
ATOM 944 N N . ALA A 1 118 ? -12.831 5.657 27.868 1.00 68.44 118 ALA A N 1
ATOM 945 C CA . ALA A 1 118 ? -13.181 4.360 28.438 1.00 68.44 118 ALA A CA 1
ATOM 946 C C . ALA A 1 118 ? -13.550 4.483 29.924 1.00 68.44 118 ALA A C 1
ATOM 948 O O . ALA A 1 118 ? -14.569 3.943 30.351 1.00 68.44 118 ALA A O 1
ATOM 949 N N . ALA A 1 119 ? -12.792 5.260 30.707 1.00 69.94 119 ALA A N 1
ATOM 950 C CA . ALA A 1 119 ? -13.118 5.537 32.106 1.00 69.94 119 ALA A CA 1
ATOM 951 C C . ALA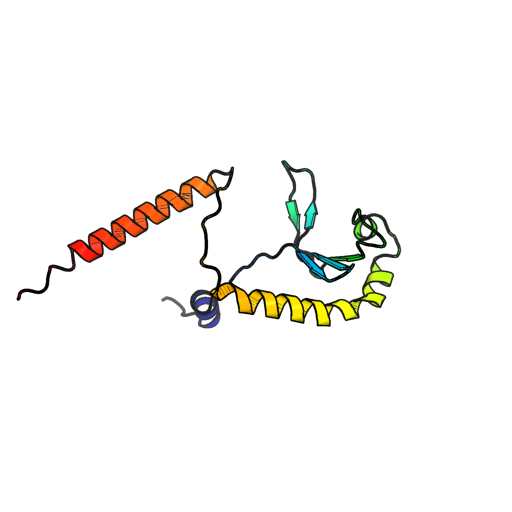 A 1 119 ? -14.441 6.309 32.256 1.00 69.94 119 ALA A C 1
ATOM 953 O O . ALA A 1 119 ? -15.253 5.983 33.121 1.00 69.94 119 ALA A O 1
ATOM 954 N N . MET A 1 120 ? -14.705 7.299 31.396 1.00 69.12 120 MET A N 1
ATOM 955 C CA . MET A 1 120 ? -15.982 8.019 31.379 1.00 69.12 120 MET A CA 1
ATOM 956 C C . MET A 1 120 ? -17.153 7.121 30.973 1.00 69.12 120 MET A C 1
ATOM 958 O O . MET A 1 120 ? -18.234 7.234 31.549 1.00 69.12 120 MET A O 1
ATOM 962 N N . GLU A 1 121 ? -16.974 6.240 29.991 1.00 78.81 121 GLU A N 1
ATOM 963 C CA . GLU A 1 121 ? -18.017 5.318 29.542 1.00 78.81 121 GLU A CA 1
ATOM 964 C C . GLU A 1 121 ? -18.292 4.229 30.586 1.00 78.81 121 GLU A C 1
ATOM 966 O O . GLU A 1 121 ? -19.453 3.914 30.848 1.00 78.81 121 GLU A O 1
ATOM 971 N N . ALA A 1 122 ? -17.250 3.720 31.249 1.00 77.75 122 ALA A N 1
ATOM 972 C CA . ALA A 1 122 ? -17.374 2.827 32.394 1.00 77.75 122 ALA A CA 1
ATOM 973 C C . ALA A 1 122 ? -18.115 3.509 33.552 1.00 77.75 122 ALA A C 1
ATOM 975 O O . ALA A 1 122 ? -19.065 2.936 34.078 1.00 77.75 122 ALA A O 1
ATOM 976 N N . MET A 1 123 ? -17.772 4.759 33.889 1.00 69.88 123 MET A N 1
ATOM 977 C CA . MET A 1 123 ? -18.504 5.527 34.904 1.00 69.88 123 MET A CA 1
ATOM 978 C C . MET A 1 123 ? -19.966 5.768 34.516 1.00 69.88 123 MET A C 1
ATOM 980 O O . MET A 1 123 ? -20.848 5.620 35.356 1.00 69.88 123 MET A O 1
ATOM 984 N N . LYS A 1 124 ? -20.257 6.076 33.247 1.00 77.62 124 LYS A N 1
ATOM 985 C CA . LYS A 1 124 ? -21.640 6.227 32.764 1.00 77.62 124 LYS A CA 1
ATOM 986 C C . LYS A 1 124 ? -22.424 4.919 32.838 1.00 77.62 124 LYS A C 1
ATOM 988 O O . LYS A 1 124 ? -23.582 4.942 33.242 1.00 77.62 124 LYS A O 1
ATOM 993 N N . ARG A 1 125 ? -21.815 3.784 32.473 1.00 79.94 125 ARG A N 1
ATOM 994 C CA . ARG A 1 125 ? -22.435 2.458 32.629 1.00 79.94 125 ARG A CA 1
ATOM 995 C C . ARG A 1 125 ? -22.688 2.131 34.097 1.00 79.94 125 ARG A C 1
ATOM 997 O O . ARG A 1 125 ? -23.768 1.651 34.410 1.00 79.94 125 ARG A O 1
ATOM 1004 N N . LEU A 1 126 ? -21.744 2.428 34.989 1.00 75.62 126 LEU A N 1
ATOM 1005 C CA . LEU A 1 126 ? -21.925 2.237 36.430 1.00 75.62 126 LEU A CA 1
ATOM 1006 C C . LEU A 1 126 ? -23.078 3.093 36.965 1.00 75.62 126 LEU A C 1
ATOM 1008 O O . LEU A 1 126 ? -23.959 2.556 37.618 1.00 75.62 126 LEU A O 1
ATOM 1012 N N . GLN A 1 127 ? -23.167 4.370 36.587 1.00 76.62 127 GLN A N 1
ATOM 1013 C CA . GLN A 1 127 ? -24.296 5.236 36.961 1.00 76.62 127 GLN A CA 1
ATOM 1014 C C . GLN A 1 127 ? -25.640 4.744 36.398 1.00 76.62 127 GLN A C 1
ATOM 1016 O O . GLN A 1 127 ? -26.679 4.858 37.048 1.00 76.62 127 GLN A O 1
ATOM 1021 N N . GLN A 1 128 ? -25.646 4.176 35.189 1.00 76.19 128 GLN A N 1
ATOM 1022 C CA . GLN A 1 128 ? -26.842 3.554 34.611 1.00 76.19 128 GLN A CA 1
ATOM 1023 C C . GLN A 1 128 ? -27.249 2.286 35.370 1.00 76.19 128 GLN A C 1
ATOM 1025 O O . GLN A 1 128 ? -28.435 2.059 35.576 1.00 76.19 128 GLN A O 1
ATOM 1030 N N . LEU A 1 129 ? -26.286 1.483 35.821 1.00 73.12 129 LEU A N 1
ATOM 1031 C CA . LEU A 1 129 ? -26.544 0.289 36.626 1.00 73.12 129 LEU A CA 1
ATOM 1032 C C . LEU A 1 129 ? -26.982 0.638 38.053 1.00 73.12 129 LEU A C 1
ATOM 1034 O O . LEU A 1 129 ? -27.873 -0.010 38.578 1.00 73.12 129 LEU A O 1
ATOM 1038 N N . GLU A 1 130 ? -26.414 1.680 38.658 1.00 69.56 130 GLU A N 1
ATOM 1039 C CA . GLU A 1 130 ? -26.822 2.181 39.978 1.00 69.56 130 GLU A CA 1
ATOM 1040 C C . GLU A 1 130 ? -28.216 2.825 39.952 1.00 69.56 130 GLU A C 1
ATOM 1042 O O . GLU A 1 130 ? -28.958 2.735 40.927 1.00 69.56 130 GLU A O 1
ATOM 1047 N N . SER A 1 131 ? -28.600 3.454 38.835 1.00 69.62 131 SER A N 1
ATOM 1048 C CA . SER A 1 131 ? -29.957 3.995 38.648 1.00 69.62 131 SER A CA 1
ATOM 1049 C C . SER A 1 131 ? -30.995 2.932 38.271 1.00 69.62 131 SER A C 1
ATOM 1051 O O . SER A 1 131 ? -32.192 3.146 38.479 1.00 69.62 131 SER A O 1
ATOM 1053 N N . LEU A 1 132 ? -30.562 1.766 37.784 1.00 66.25 132 LEU A N 1
ATOM 1054 C CA . LEU A 1 132 ? -31.379 0.557 37.705 1.00 66.25 132 LEU A CA 1
ATOM 1055 C C . LEU A 1 132 ? -31.419 -0.097 39.094 1.00 66.25 132 LEU A C 1
ATOM 1057 O O . LEU A 1 132 ? -30.677 -1.028 39.390 1.00 66.25 132 LEU A O 1
ATOM 1061 N N . SER A 1 133 ? -32.285 0.431 39.961 1.00 62.28 133 SER A N 1
ATOM 1062 C CA . SER A 1 133 ? -32.541 -0.112 41.303 1.00 62.28 133 SER A CA 1
ATOM 1063 C C . SER A 1 133 ? -32.738 -1.644 41.263 1.00 62.28 133 SER A C 1
ATOM 1065 O O . SER A 1 133 ? -33.363 -2.132 40.313 1.00 62.28 133 SER A O 1
ATOM 1067 N N . PRO A 1 134 ? -32.254 -2.424 42.256 1.00 61.53 134 PRO A N 1
ATOM 1068 C CA . PRO A 1 134 ? -32.412 -3.877 42.253 1.00 61.53 134 PRO A CA 1
ATOM 1069 C C . PRO A 1 134 ? -33.898 -4.249 42.157 1.00 61.53 134 PRO A C 1
ATOM 1071 O O . PRO A 1 134 ? -34.721 -3.555 42.765 1.00 61.53 134 PRO A O 1
ATOM 1074 N N . PRO A 1 135 ? -34.269 -5.320 41.429 1.00 59.31 135 PRO A N 1
ATOM 1075 C CA . PRO A 1 135 ? -35.652 -5.772 41.410 1.00 59.31 135 PRO A CA 1
ATOM 1076 C C . PRO A 1 135 ? -36.092 -6.048 42.850 1.00 59.31 135 PRO A C 1
ATOM 1078 O O . PRO A 1 135 ? -35.467 -6.837 43.558 1.00 59.31 135 PRO A O 1
ATOM 1081 N N . ALA A 1 136 ? -37.134 -5.343 43.296 1.00 58.47 136 ALA A N 1
ATOM 1082 C CA . ALA A 1 136 ? -37.808 -5.677 44.539 1.00 58.47 136 ALA A CA 1
ATOM 1083 C C . ALA A 1 136 ? -38.340 -7.111 44.401 1.00 58.47 136 ALA A C 1
ATOM 1085 O O . ALA A 1 136 ? -39.011 -7.409 43.412 1.00 58.47 136 ALA A O 1
ATOM 1086 N N . ASN A 1 137 ? -37.940 -7.966 45.348 1.00 52.12 137 ASN A N 1
ATOM 1087 C CA . ASN A 1 137 ? -38.260 -9.397 45.421 1.00 52.12 137 ASN A CA 1
ATOM 1088 C C . ASN A 1 137 ? -39.735 -9.713 45.155 1.00 52.12 137 ASN A C 1
ATOM 1090 O O . ASN A 1 137 ? -40.596 -8.978 45.693 1.00 52.12 137 ASN A O 1
#

Organism: NCBI:txid1631249

Secondary structure (DSSP, 8-state):
-----HHHHHHHHTT-------EEEETTEEEES-EEES-TTTPEEE--SS-EEEETTT-TT--HHHH-TTHHHHHHHTGGGHHHHHHHHHHHHHHGGGS-------SSTHHHHHHHHHHHHHHHHHHHHHHSPPPP-

Foldseek 3Di:
DDDDPVVVVCCVVVDPPVPVDQWDDDDQKIWGQWDWPDDPPDTDIDGDPGTDMDRCVVPVPSCCVPPPPCRVVVCVVVVVVVVVVVVVVVVVVVCVVVDDDDDDDDPDCVNVVVVVVVVVVVVVVVVVVVVVPPPDD

Radius of gyration: 22.32 Å; chains: 1; bounding box: 52×33×64 Å

pLDDT: mean 77.18, std 16.61, range [39.88, 96.0]